Protein AF-A0A800C7E1-F1 (afdb_monomer_lite)

pLDDT: mean 89.96, std 11.55, range [46.38, 98.75]

Structure (mmCIF, N/CA/C/O backbone):
data_AF-A0A800C7E1-F1
#
_entry.id   AF-A0A800C7E1-F1
#
loop_
_atom_site.group_PDB
_atom_site.id
_atom_site.type_symbol
_atom_site.label_atom_id
_atom_site.label_alt_id
_atom_site.label_comp_id
_atom_site.label_asym_id
_atom_site.label_entity_id
_atom_site.label_seq_id
_atom_site.pdbx_PDB_ins_code
_atom_site.Cartn_x
_atom_site.Cartn_y
_atom_site.Cartn_z
_atom_site.occupancy
_atom_site.B_iso_or_equiv
_atom_site.auth_seq_id
_atom_site.auth_comp_id
_atom_site.auth_asym_id
_atom_site.auth_atom_id
_atom_site.pdbx_PDB_model_num
ATOM 1 N N . MET A 1 1 ? -15.568 5.802 16.988 1.00 56.31 1 MET A N 1
ATOM 2 C CA . MET A 1 1 ? -14.551 6.124 15.961 1.00 56.31 1 MET A CA 1
ATOM 3 C C . MET A 1 1 ? -14.807 5.261 14.738 1.00 56.31 1 MET A C 1
ATOM 5 O O . MET A 1 1 ? -15.182 4.105 14.900 1.00 56.31 1 MET A O 1
ATOM 9 N N . ARG A 1 2 ? -14.676 5.816 13.531 1.00 76.44 2 ARG A N 1
ATOM 10 C CA . ARG A 1 2 ? -14.795 5.054 12.279 1.00 76.44 2 ARG A CA 1
ATOM 11 C C . ARG A 1 2 ? -13.659 4.022 12.188 1.00 76.44 2 ARG A C 1
ATOM 13 O O . ARG A 1 2 ? -12.539 4.333 12.579 1.00 76.44 2 ARG A O 1
ATOM 20 N N . SER A 1 3 ? -13.934 2.815 11.682 1.00 90.06 3 SER A N 1
ATOM 21 C CA . SER A 1 3 ? -12.897 1.792 11.465 1.00 90.06 3 SER A CA 1
ATOM 22 C C . SER A 1 3 ? -11.795 2.326 10.550 1.00 90.06 3 SER A C 1
ATOM 24 O O . SER A 1 3 ? -12.107 2.936 9.522 1.00 90.06 3 SER A O 1
ATOM 26 N N . GLY A 1 4 ? -10.538 2.109 10.944 1.00 95.81 4 GLY A N 1
ATOM 27 C CA . GLY A 1 4 ? -9.379 2.583 10.196 1.00 95.81 4 GLY A CA 1
ATOM 28 C C . GLY A 1 4 ? -9.060 1.748 8.957 1.00 95.81 4 GLY A C 1
ATOM 29 O O . GLY A 1 4 ? -9.656 0.689 8.734 1.00 95.81 4 GLY A O 1
ATOM 30 N N . VAL A 1 5 ? -8.102 2.224 8.164 1.00 97.81 5 VAL A N 1
ATOM 31 C CA . VAL A 1 5 ? -7.702 1.612 6.892 1.00 97.81 5 VAL A CA 1
ATOM 32 C C . VAL A 1 5 ? -6.183 1.553 6.733 1.00 97.81 5 VAL A C 1
ATOM 34 O O . VAL A 1 5 ? -5.482 2.535 6.950 1.00 97.81 5 VAL A O 1
ATOM 37 N N . THR A 1 6 ? -5.664 0.403 6.321 1.00 98.56 6 THR A N 1
ATOM 38 C CA . THR A 1 6 ? -4.277 0.242 5.880 1.00 98.56 6 THR A CA 1
ATOM 39 C C . THR A 1 6 ? -4.245 0.243 4.352 1.00 98.56 6 THR A C 1
ATOM 41 O O . THR A 1 6 ? -4.934 -0.558 3.725 1.00 98.56 6 THR A O 1
ATOM 44 N N . VAL A 1 7 ? -3.433 1.110 3.748 1.00 98.38 7 VAL A N 1
ATOM 45 C CA . VAL A 1 7 ? -3.175 1.158 2.303 1.00 98.38 7 VAL A CA 1
ATOM 46 C C . VAL A 1 7 ? -1.736 0.726 2.045 1.00 98.38 7 VAL A C 1
ATOM 48 O O . VAL A 1 7 ? -0.795 1.377 2.478 1.00 98.38 7 VAL A O 1
ATOM 51 N N . PHE A 1 8 ? -1.561 -0.384 1.347 1.00 98.50 8 PHE A N 1
ATOM 52 C CA . PHE A 1 8 ? -0.276 -0.925 0.939 1.00 98.50 8 PHE A CA 1
ATOM 53 C C . PHE A 1 8 ? 0.062 -0.509 -0.494 1.00 98.50 8 PHE A C 1
ATOM 55 O O . PHE A 1 8 ? -0.760 -0.672 -1.398 1.00 98.50 8 PHE A O 1
ATOM 62 N N . ILE A 1 9 ? 1.290 -0.027 -0.685 1.00 97.81 9 ILE A N 1
ATOM 63 C CA . ILE A 1 9 ? 1.880 0.305 -1.980 1.00 97.81 9 ILE A CA 1
ATOM 64 C C . ILE A 1 9 ? 3.134 -0.566 -2.185 1.00 97.81 9 ILE A C 1
ATOM 66 O O . ILE A 1 9 ? 4.132 -0.37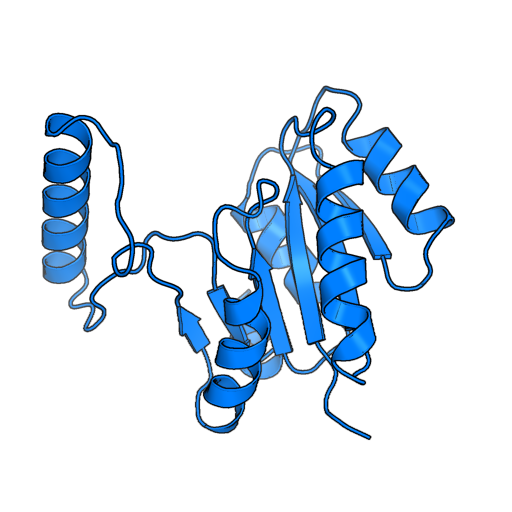2 -1.478 1.00 97.81 9 ILE A O 1
ATOM 70 N N . PRO A 1 10 ? 3.119 -1.530 -3.124 1.00 96.94 10 PRO A N 1
ATOM 71 C CA . PRO A 1 10 ? 4.316 -2.255 -3.525 1.00 96.94 10 PRO A CA 1
ATOM 72 C C . PRO A 1 10 ? 5.207 -1.354 -4.386 1.00 96.94 10 PRO A C 1
ATOM 74 O O . PRO A 1 10 ? 4.714 -0.630 -5.249 1.00 96.94 10 PRO A O 1
ATOM 77 N N . LEU A 1 11 ? 6.520 -1.416 -4.170 1.00 97.31 11 LEU A N 1
ATOM 78 C CA . LEU A 1 11 ? 7.491 -0.543 -4.828 1.00 97.31 11 LEU A CA 1
ATOM 79 C C . LEU A 1 11 ? 8.604 -1.352 -5.491 1.00 97.31 11 LEU A C 1
ATOM 81 O O . LEU A 1 11 ? 9.272 -2.145 -4.827 1.00 97.31 11 LEU A O 1
ATOM 85 N N . TYR A 1 12 ? 8.848 -1.085 -6.772 1.00 96.81 12 TYR A N 1
ATOM 86 C CA . TYR A 1 12 ? 9.975 -1.631 -7.520 1.00 96.81 12 TYR A CA 1
ATOM 87 C C . TYR A 1 12 ? 10.540 -0.572 -8.468 1.00 96.81 12 TYR A C 1
ATOM 89 O O . TYR A 1 12 ? 9.955 -0.303 -9.511 1.00 96.81 12 TYR A O 1
ATOM 97 N N . ASN A 1 13 ? 11.687 -0.000 -8.113 1.00 97.00 13 ASN A N 1
ATOM 98 C CA . ASN A 1 13 ? 12.331 1.083 -8.856 1.00 97.00 13 ASN A CA 1
ATOM 99 C C . ASN A 1 13 ? 11.400 2.274 -9.197 1.00 97.00 13 ASN A C 1
ATOM 101 O O . ASN A 1 13 ? 11.202 2.613 -10.362 1.00 97.00 13 ASN A O 1
ATOM 105 N N . GLU A 1 14 ? 10.806 2.882 -8.166 1.00 96.88 14 GLU A N 1
ATOM 106 C CA . GLU A 1 14 ? 9.780 3.933 -8.271 1.00 96.88 14 GLU A CA 1
ATOM 107 C C . GLU A 1 14 ? 10.263 5.300 -7.744 1.00 96.88 14 GLU A C 1
ATOM 109 O O . GLU A 1 14 ? 9.448 6.156 -7.378 1.00 96.88 14 GLU A O 1
ATOM 114 N N . GLU A 1 15 ? 11.581 5.542 -7.683 1.00 97.12 15 GLU A N 1
ATOM 115 C CA . GLU A 1 15 ? 12.169 6.743 -7.061 1.00 97.12 15 GLU A CA 1
ATOM 116 C C . GLU A 1 15 ? 11.602 8.067 -7.610 1.00 97.12 15 GLU A C 1
ATOM 118 O O . GLU A 1 15 ? 11.438 9.041 -6.874 1.00 97.12 15 GLU A O 1
ATOM 123 N N . THR A 1 16 ? 11.229 8.090 -8.893 1.00 97.44 16 THR A N 1
ATOM 124 C CA . THR A 1 16 ? 10.757 9.299 -9.588 1.00 97.44 16 THR A CA 1
ATOM 125 C C . THR A 1 16 ? 9.321 9.693 -9.240 1.00 97.44 16 THR A C 1
ATOM 127 O O . THR A 1 16 ? 8.960 10.868 -9.348 1.00 97.44 16 THR A O 1
ATOM 130 N N . ILE A 1 17 ? 8.489 8.735 -8.820 1.00 96.62 17 ILE A N 1
ATOM 131 C CA . ILE A 1 17 ? 7.056 8.956 -8.575 1.00 96.62 17 ILE A CA 1
ATOM 132 C C . ILE A 1 17 ? 6.664 8.818 -7.105 1.00 96.62 17 ILE A C 1
ATOM 134 O O . ILE A 1 17 ? 5.656 9.401 -6.697 1.00 96.62 17 ILE A O 1
ATOM 138 N N . LEU A 1 18 ? 7.458 8.095 -6.307 1.00 97.00 18 LEU A N 1
ATOM 139 C CA . LEU A 1 18 ? 7.108 7.668 -4.953 1.00 97.00 18 LEU A CA 1
ATOM 140 C C . LEU A 1 18 ? 6.639 8.827 -4.065 1.00 97.00 18 LEU A C 1
ATOM 142 O O . LEU A 1 18 ? 5.497 8.832 -3.609 1.00 97.00 18 LEU A O 1
ATOM 146 N N . LYS A 1 19 ? 7.490 9.839 -3.860 1.00 96.56 19 LYS A N 1
ATOM 147 C CA . LYS A 1 19 ? 7.207 10.954 -2.939 1.00 96.56 19 LYS A CA 1
ATOM 148 C C . LYS A 1 19 ? 5.946 11.724 -3.347 1.00 96.56 19 LYS A C 1
ATOM 150 O O . LYS A 1 19 ? 5.056 11.950 -2.532 1.00 96.56 19 LYS A O 1
ATOM 155 N N . LYS A 1 20 ? 5.826 12.050 -4.637 1.00 97.50 20 LYS A N 1
ATOM 156 C CA . LYS A 1 20 ? 4.668 12.762 -5.199 1.00 97.50 20 LYS A CA 1
ATOM 157 C C . LYS A 1 20 ? 3.366 11.985 -5.005 1.00 97.50 20 LYS A C 1
ATOM 159 O O . LYS A 1 20 ? 2.359 12.569 -4.615 1.00 97.50 20 LYS A O 1
ATOM 164 N N . ASN A 1 21 ? 3.366 10.692 -5.313 1.00 97.50 21 ASN A N 1
ATOM 165 C CA . ASN A 1 21 ? 2.148 9.888 -5.271 1.00 97.50 21 ASN A CA 1
ATOM 166 C C . ASN A 1 21 ? 1.738 9.538 -3.839 1.00 97.50 21 ASN A C 1
ATOM 168 O O . ASN A 1 21 ? 0.549 9.560 -3.532 1.00 97.50 21 ASN A O 1
ATOM 172 N N . VAL A 1 22 ? 2.695 9.321 -2.936 1.00 97.38 22 VAL A N 1
ATOM 173 C CA . VAL A 1 22 ? 2.401 9.162 -1.507 1.00 97.38 22 VAL A CA 1
ATOM 174 C C . VAL A 1 22 ? 1.752 10.420 -0.937 1.00 97.38 22 VAL A C 1
ATOM 176 O O . VAL A 1 22 ? 0.753 10.305 -0.234 1.00 97.38 22 VAL A O 1
ATOM 179 N N . PHE A 1 23 ? 2.227 11.619 -1.290 1.00 97.12 23 PHE A N 1
ATOM 180 C CA . PHE A 1 23 ? 1.577 12.852 -0.837 1.00 97.12 23 PHE A CA 1
ATOM 181 C C . PHE A 1 23 ? 0.161 13.020 -1.377 1.00 97.12 23 PHE A C 1
ATOM 183 O O . PHE A 1 23 ? -0.732 13.338 -0.601 1.00 97.12 23 PHE A O 1
ATOM 190 N N . LYS A 1 24 ? -0.087 12.699 -2.651 1.00 97.44 24 LYS A N 1
ATOM 191 C CA . LYS A 1 24 ? -1.458 12.667 -3.187 1.00 97.44 24 LYS A CA 1
ATOM 192 C C . LYS A 1 24 ? -2.362 11.698 -2.426 1.00 97.44 24 LYS A C 1
ATOM 194 O O . LYS A 1 24 ? -3.524 12.001 -2.171 1.00 97.44 24 LYS A O 1
ATOM 199 N N . LEU A 1 25 ? -1.839 10.526 -2.066 1.00 97.25 25 LEU A N 1
ATOM 200 C CA . LEU A 1 25 ? -2.579 9.551 -1.271 1.00 97.25 25 LEU A CA 1
ATOM 201 C C . LEU A 1 25 ? -2.881 10.095 0.133 1.00 97.25 25 LEU A C 1
ATOM 203 O O . LEU A 1 25 ? -4.004 9.954 0.607 1.00 97.25 25 LEU A O 1
ATOM 207 N N . VAL A 1 26 ? -1.919 10.754 0.783 1.00 96.62 26 VAL A N 1
ATOM 208 C CA . VAL A 1 26 ? -2.129 11.416 2.081 1.00 96.62 26 VAL A CA 1
ATOM 209 C C . VAL A 1 26 ? -3.196 12.508 1.975 1.00 96.62 26 VAL A C 1
ATOM 211 O O . VAL A 1 26 ? -4.128 12.514 2.776 1.00 96.62 26 VAL A O 1
ATOM 214 N N . GLU A 1 27 ? -3.109 13.384 0.971 1.00 96.81 27 GLU A N 1
ATOM 215 C CA . GLU A 1 27 ? -4.096 14.443 0.705 1.00 96.81 27 GLU A CA 1
ATOM 216 C C . GLU A 1 27 ? -5.511 13.883 0.523 1.00 96.81 27 GLU A C 1
ATOM 218 O O . GLU A 1 27 ? -6.473 14.492 0.986 1.00 96.81 27 GLU A O 1
ATOM 223 N N . TYR A 1 28 ? -5.642 12.702 -0.089 1.00 96.75 28 TYR A N 1
ATOM 224 C CA . TYR A 1 28 ? -6.922 12.010 -0.222 1.00 96.75 28 TYR A CA 1
ATOM 225 C C . TYR A 1 28 ? -7.412 11.384 1.093 1.00 96.75 28 TYR A C 1
ATOM 227 O O . TYR A 1 28 ? -8.604 11.424 1.393 1.00 96.75 28 TYR A O 1
ATOM 235 N N . LEU A 1 29 ? -6.518 10.789 1.891 1.00 96.00 29 LEU A N 1
ATOM 236 C CA . LEU A 1 29 ? -6.886 10.060 3.111 1.00 96.00 29 LEU A CA 1
ATOM 237 C C . LEU A 1 29 ? -7.249 10.981 4.284 1.00 96.00 29 LEU A C 1
ATOM 239 O O . LEU A 1 29 ? -8.131 10.636 5.072 1.00 96.00 29 LEU A O 1
ATOM 243 N N . VAL A 1 30 ? -6.610 12.149 4.399 1.00 94.50 30 VAL A N 1
ATOM 244 C CA . VAL A 1 30 ? -6.864 13.138 5.465 1.00 94.50 30 VAL A CA 1
ATOM 245 C C . VAL A 1 30 ? -8.350 13.531 5.594 1.00 94.50 30 VAL A C 1
ATOM 247 O O . VAL A 1 30 ? -8.886 13.418 6.699 1.00 94.50 30 VAL A O 1
ATOM 250 N N . PRO A 1 31 ? -9.064 13.943 4.526 1.00 94.81 31 PRO A N 1
ATOM 251 C CA . PRO A 1 31 ? -10.464 14.365 4.625 1.00 94.81 31 PRO A CA 1
ATOM 252 C C . PRO A 1 31 ? -11.464 13.223 4.874 1.00 94.81 31 PRO A C 1
ATOM 254 O O . PRO A 1 31 ? -12.637 13.499 5.126 1.00 94.81 31 PRO A O 1
ATOM 257 N N . LEU A 1 32 ? -11.052 11.947 4.839 1.00 91.00 32 LEU A N 1
ATOM 258 C CA . LEU A 1 32 ? -11.965 10.824 5.098 1.00 91.00 32 LEU A CA 1
ATOM 259 C C . LEU A 1 32 ? -12.425 10.742 6.563 1.00 91.00 32 LEU A C 1
ATOM 261 O O . LEU A 1 32 ? -13.396 10.029 6.853 1.00 91.00 32 LEU A O 1
ATOM 265 N N . ASP A 1 33 ? -11.760 11.464 7.474 1.00 89.19 33 ASP A N 1
ATOM 266 C CA . ASP A 1 33 ? -12.031 11.467 8.917 1.00 89.19 33 ASP A CA 1
ATOM 267 C C . ASP A 1 33 ? -12.008 10.039 9.499 1.00 89.19 33 ASP A C 1
ATOM 269 O O . ASP A 1 33 ? -12.952 9.549 10.130 1.00 89.19 33 ASP A O 1
ATOM 273 N N . ARG A 1 34 ? -10.942 9.294 9.175 1.00 93.88 34 ARG A N 1
ATOM 274 C CA . ARG A 1 34 ? -10.693 7.925 9.655 1.00 93.88 34 ARG A CA 1
ATOM 275 C C . ARG A 1 34 ? -9.208 7.729 9.955 1.00 93.88 34 ARG A C 1
ATOM 277 O O . ARG A 1 34 ? -8.381 8.261 9.218 1.00 93.88 34 ARG A O 1
ATOM 284 N N . PRO A 1 35 ? -8.855 6.918 10.968 1.00 96.62 35 PRO A N 1
ATOM 285 C CA . PRO A 1 35 ? -7.476 6.485 11.156 1.00 96.62 35 PRO A CA 1
ATOM 286 C C . PRO A 1 35 ? -6.975 5.755 9.907 1.00 96.62 35 PRO A C 1
ATOM 288 O O . PRO A 1 35 ? -7.680 4.895 9.371 1.00 96.62 35 PRO A O 1
ATOM 291 N N . TYR A 1 36 ? -5.772 6.074 9.446 1.00 97.75 36 TYR A N 1
ATOM 292 C CA . TYR A 1 36 ? -5.172 5.394 8.306 1.00 97.75 36 TYR A CA 1
ATOM 293 C C . TYR A 1 36 ? -3.700 5.075 8.549 1.00 97.75 36 TYR A C 1
ATOM 295 O O . TYR A 1 36 ? -3.048 5.665 9.406 1.00 97.75 36 TYR A O 1
ATOM 303 N N . GLN A 1 37 ? -3.200 4.102 7.799 1.00 98.19 37 GLN A N 1
ATOM 304 C CA . GLN A 1 37 ? -1.796 3.716 7.735 1.00 98.19 37 GLN A CA 1
ATOM 305 C C . GLN A 1 37 ? -1.447 3.493 6.268 1.00 98.19 37 GLN A C 1
ATOM 307 O O . GLN A 1 37 ? -2.184 2.805 5.564 1.00 98.19 37 GLN A O 1
ATOM 312 N N . ILE A 1 38 ? -0.322 4.026 5.814 1.00 98.62 38 ILE A N 1
ATOM 313 C CA . ILE A 1 38 ? 0.253 3.729 4.506 1.00 98.62 38 ILE A CA 1
ATOM 314 C C . ILE A 1 38 ? 1.458 2.822 4.735 1.00 98.62 38 ILE A C 1
ATOM 316 O O . ILE A 1 38 ? 2.358 3.174 5.488 1.00 98.62 38 ILE A O 1
ATOM 320 N N . ILE A 1 39 ? 1.479 1.659 4.096 1.00 98.75 39 ILE A N 1
ATOM 321 C CA . ILE A 1 39 ? 2.617 0.742 4.127 1.00 98.75 39 ILE A CA 1
ATOM 322 C C . ILE A 1 39 ? 3.295 0.790 2.765 1.00 98.75 39 ILE A C 1
ATOM 324 O O . ILE A 1 39 ? 2.690 0.456 1.748 1.00 98.75 39 ILE A O 1
ATOM 328 N N . LEU A 1 40 ? 4.563 1.171 2.750 1.00 98.56 40 LEU A N 1
ATOM 329 C CA . LEU A 1 40 ? 5.416 1.198 1.572 1.00 98.56 40 LEU A CA 1
ATOM 330 C C . LEU A 1 40 ? 6.332 -0.030 1.606 1.00 98.56 40 LEU A C 1
ATOM 332 O O . LEU A 1 40 ? 7.159 -0.162 2.507 1.00 98.56 40 LEU A O 1
ATOM 336 N N . GLY A 1 41 ? 6.184 -0.947 0.648 1.00 98.12 41 GLY A N 1
ATOM 337 C CA . GLY A 1 41 ? 6.976 -2.180 0.607 1.00 98.12 41 GLY A CA 1
ATOM 338 C C . GLY A 1 41 ? 7.819 -2.283 -0.648 1.00 98.12 41 GLY A C 1
ATOM 339 O O . GLY A 1 41 ? 7.303 -2.634 -1.709 1.00 98.12 41 GLY A O 1
ATOM 340 N N . SER A 1 42 ? 9.120 -2.032 -0.525 1.00 97.62 42 SER A N 1
ATOM 341 C CA . SER A 1 42 ? 10.066 -2.257 -1.618 1.00 97.62 42 SER A CA 1
ATOM 342 C C . SER A 1 42 ? 10.378 -3.746 -1.773 1.00 97.62 42 SER A C 1
ATOM 344 O O . SER A 1 42 ? 10.679 -4.423 -0.789 1.00 97.62 42 SER A O 1
ATOM 346 N N . ASN A 1 43 ? 10.313 -4.266 -3.000 1.00 95.69 43 ASN A N 1
ATOM 347 C CA . ASN A 1 43 ? 10.551 -5.679 -3.311 1.00 95.69 43 ASN A CA 1
ATOM 348 C C . ASN A 1 43 ? 11.754 -5.866 -4.255 1.00 95.69 43 ASN A C 1
ATOM 350 O O . ASN A 1 43 ? 11.624 -6.284 -5.405 1.00 95.69 43 ASN A O 1
ATOM 354 N N . GLY A 1 44 ? 12.951 -5.587 -3.744 1.00 95.12 44 GLY A N 1
ATOM 355 C CA . GLY A 1 44 ? 14.207 -5.728 -4.479 1.00 95.12 44 GLY A CA 1
ATOM 356 C C . GLY A 1 44 ? 14.512 -4.544 -5.393 1.00 95.12 44 GLY A C 1
ATOM 357 O O . GLY A 1 44 ? 15.110 -4.748 -6.454 1.00 95.12 44 GLY A O 1
ATOM 358 N N . SER A 1 45 ? 14.075 -3.334 -5.011 1.00 96.50 45 SER A N 1
ATOM 359 C CA . SER A 1 45 ? 14.515 -2.095 -5.665 1.00 96.50 45 SER A CA 1
ATOM 360 C C . SER A 1 45 ? 16.033 -1.940 -5.563 1.00 96.50 45 SER A C 1
ATOM 362 O O . SER A 1 45 ? 16.633 -2.326 -4.561 1.00 96.50 45 SER A O 1
ATOM 364 N N . THR A 1 46 ? 16.635 -1.363 -6.597 1.00 96.25 46 THR A N 1
ATOM 365 C CA . THR A 1 46 ? 18.086 -1.118 -6.702 1.00 96.25 46 THR A CA 1
ATOM 366 C C . THR A 1 46 ? 18.427 0.357 -6.922 1.00 96.25 46 THR A C 1
ATOM 368 O O . THR A 1 46 ? 19.596 0.694 -7.079 1.00 96.25 46 THR A O 1
ATOM 371 N N . ASP A 1 47 ? 17.409 1.204 -7.019 1.00 97.00 47 ASP A N 1
ATOM 372 C CA . ASP A 1 47 ? 17.492 2.657 -7.136 1.00 97.00 47 ASP A CA 1
ATOM 373 C C . ASP A 1 47 ? 17.236 3.320 -5.766 1.00 97.00 47 ASP A C 1
ATOM 375 O O . ASP A 1 47 ? 17.174 2.635 -4.743 1.00 97.00 47 ASP A O 1
ATOM 379 N N . SER A 1 48 ? 17.011 4.637 -5.745 1.00 97.88 48 SER A N 1
ATOM 380 C CA . SER A 1 48 ? 16.820 5.413 -4.510 1.00 97.88 48 SER A CA 1
ATOM 381 C C . SER A 1 48 ? 15.463 5.180 -3.818 1.00 97.88 48 SER A C 1
ATOM 383 O O . SER A 1 48 ? 15.094 5.895 -2.881 1.00 97.88 48 SER A O 1
ATOM 385 N N . THR A 1 49 ? 14.654 4.218 -4.284 1.00 97.69 49 THR A N 1
ATOM 386 C CA . THR A 1 49 ? 13.309 3.945 -3.748 1.00 97.69 49 THR A CA 1
ATOM 387 C C . THR A 1 49 ? 13.347 3.632 -2.255 1.00 97.69 49 THR A C 1
ATOM 389 O O . THR A 1 49 ? 12.458 4.052 -1.512 1.00 97.69 49 THR A O 1
ATOM 392 N N . ALA A 1 50 ? 14.345 2.867 -1.803 1.00 97.25 50 ALA A N 1
ATOM 393 C CA . ALA A 1 50 ? 14.411 2.427 -0.414 1.00 97.25 50 ALA A CA 1
ATOM 394 C C . ALA A 1 50 ? 14.804 3.568 0.532 1.00 97.25 50 ALA A C 1
ATOM 396 O O . ALA A 1 50 ? 14.289 3.667 1.647 1.00 97.25 50 ALA A O 1
ATOM 397 N N . GLU A 1 51 ? 15.687 4.449 0.077 1.00 98.25 51 GLU A N 1
ATOM 398 C CA . GLU A 1 51 ? 16.100 5.669 0.757 1.00 98.25 51 GLU A CA 1
ATOM 399 C C . GLU A 1 51 ? 14.910 6.615 0.916 1.00 98.25 51 GLU A C 1
ATOM 401 O O . GLU A 1 51 ? 14.618 7.038 2.034 1.00 98.25 51 GLU A O 1
ATOM 406 N N . ILE A 1 52 ? 14.174 6.874 -0.171 1.00 98.31 52 ILE A N 1
ATOM 407 C CA . ILE A 1 52 ? 12.982 7.735 -0.159 1.00 98.31 52 ILE A CA 1
ATOM 408 C C . ILE A 1 52 ? 11.891 7.139 0.740 1.00 98.31 52 ILE A C 1
ATOM 410 O O . ILE A 1 52 ? 11.282 7.855 1.533 1.00 98.31 52 ILE A O 1
ATOM 414 N N . GLY A 1 53 ? 11.648 5.828 0.655 1.00 98.06 53 GLY A N 1
ATOM 415 C CA . GLY A 1 53 ? 10.671 5.145 1.506 1.00 98.06 53 GLY A CA 1
ATOM 416 C C . GLY A 1 53 ? 10.995 5.278 2.996 1.00 98.06 53 GLY A C 1
ATOM 417 O O . GLY A 1 53 ? 10.108 5.577 3.794 1.00 98.06 53 GLY A O 1
ATOM 418 N N . ARG A 1 54 ? 12.273 5.132 3.368 1.00 98.25 54 ARG A N 1
ATOM 419 C CA . ARG A 1 54 ? 12.743 5.320 4.748 1.00 98.25 54 ARG A CA 1
ATOM 420 C C . ARG A 1 54 ? 12.631 6.776 5.211 1.00 98.25 54 ARG A C 1
ATOM 422 O O . ARG A 1 54 ? 12.279 7.006 6.363 1.00 98.25 54 ARG A O 1
ATOM 429 N N . GLU A 1 55 ? 12.920 7.747 4.343 1.00 98.31 55 GLU A N 1
ATOM 430 C CA . GLU A 1 55 ? 12.726 9.175 4.648 1.00 98.31 55 GLU A CA 1
ATOM 431 C C . GLU A 1 55 ? 11.256 9.461 4.995 1.00 98.31 55 GLU A C 1
ATOM 433 O O . GLU A 1 55 ? 10.972 10.097 6.009 1.00 98.31 55 GLU A O 1
ATOM 438 N N . LEU A 1 56 ? 10.326 8.943 4.186 1.00 98.25 56 LEU A N 1
ATOM 439 C CA . LEU A 1 56 ? 8.888 9.133 4.384 1.00 98.25 56 LEU A CA 1
ATOM 440 C C . LEU A 1 56 ? 8.383 8.513 5.696 1.00 98.25 56 LEU A C 1
ATOM 442 O O . LEU A 1 56 ? 7.586 9.144 6.383 1.00 98.25 56 LEU A O 1
ATOM 446 N N . ASP A 1 57 ? 8.856 7.318 6.053 1.00 98.25 57 ASP A N 1
ATOM 447 C CA . ASP A 1 57 ? 8.547 6.654 7.332 1.00 98.25 57 ASP A CA 1
ATOM 448 C C . ASP A 1 57 ? 8.988 7.515 8.533 1.00 98.25 57 ASP A C 1
ATOM 450 O O . ASP A 1 57 ? 8.209 7.798 9.440 1.00 98.25 57 ASP A O 1
ATOM 454 N N . LEU A 1 58 ? 10.211 8.057 8.492 1.00 98.00 58 LEU A N 1
ATOM 455 C CA . LEU A 1 58 ? 10.738 8.912 9.564 1.00 98.00 58 LEU A CA 1
ATOM 456 C C . LEU A 1 58 ? 9.997 10.251 9.703 1.00 98.00 58 LEU A C 1
ATOM 458 O O . LEU A 1 58 ? 9.896 10.787 10.807 1.00 98.00 58 LEU A O 1
ATOM 462 N N . GLN A 1 59 ? 9.516 10.818 8.595 1.00 97.50 59 GLN A N 1
ATOM 463 C CA . GLN A 1 59 ? 8.872 12.135 8.572 1.00 97.50 59 GLN A CA 1
ATOM 464 C C . GLN A 1 59 ? 7.366 12.082 8.861 1.00 97.50 59 GLN A C 1
ATOM 466 O O . GLN A 1 59 ? 6.788 13.099 9.256 1.00 97.50 59 GLN A O 1
ATOM 471 N N . HIS A 1 60 ? 6.714 10.932 8.667 1.00 97.19 60 HIS A N 1
ATOM 472 C CA . HIS A 1 60 ? 5.259 10.826 8.713 1.00 97.19 60 HIS A CA 1
ATOM 473 C C . HIS A 1 60 ? 4.796 9.638 9.569 1.00 97.19 60 HIS A C 1
ATOM 475 O O . HIS A 1 60 ? 4.887 8.498 9.128 1.00 97.19 60 HIS A O 1
ATOM 481 N N . PRO A 1 61 ? 4.157 9.871 10.732 1.00 95.69 61 PRO A N 1
ATOM 482 C CA . PRO A 1 61 ? 3.791 8.798 11.666 1.00 95.69 61 PRO A CA 1
ATOM 483 C C . PRO A 1 61 ? 2.737 7.815 11.128 1.00 95.69 61 PRO A C 1
ATOM 485 O O . PRO A 1 61 ? 2.568 6.729 11.676 1.00 95.69 61 PRO A O 1
ATOM 488 N N . ASN A 1 62 ? 2.009 8.189 10.070 1.00 97.06 62 ASN A N 1
ATOM 489 C CA . ASN A 1 62 ? 1.024 7.321 9.420 1.00 97.06 62 ASN A CA 1
ATOM 490 C C . ASN A 1 62 ? 1.628 6.482 8.284 1.00 97.06 62 ASN A C 1
ATOM 492 O O . ASN A 1 62 ? 0.898 5.720 7.652 1.00 97.06 62 ASN A O 1
ATOM 496 N N . ILE A 1 63 ? 2.917 6.639 7.981 1.00 98.44 63 ILE A N 1
ATOM 497 C CA . ILE A 1 63 ? 3.616 5.910 6.924 1.00 98.44 63 ILE A CA 1
ATOM 498 C C . ILE A 1 63 ? 4.579 4.935 7.589 1.00 98.44 63 ILE A C 1
ATOM 500 O O . ILE A 1 63 ? 5.272 5.302 8.523 1.00 98.44 63 ILE A O 1
ATOM 504 N N . THR A 1 64 ? 4.626 3.698 7.108 1.00 98.44 64 THR A N 1
ATOM 505 C CA . THR A 1 64 ? 5.656 2.731 7.489 1.00 98.44 64 THR A CA 1
ATOM 506 C C . THR A 1 64 ? 6.327 2.178 6.246 1.00 98.44 64 THR A C 1
ATOM 508 O O . THR A 1 64 ? 5.682 1.989 5.210 1.00 98.44 64 THR A O 1
ATOM 511 N N . PHE A 1 65 ? 7.622 1.895 6.337 1.00 98.62 65 PHE A N 1
ATOM 512 C CA . PHE A 1 65 ? 8.399 1.368 5.225 1.00 98.62 65 PHE A CA 1
ATOM 513 C C . PHE A 1 65 ? 9.049 0.023 5.560 1.00 98.62 65 PHE A C 1
ATOM 515 O O . PHE A 1 65 ? 9.476 -0.253 6.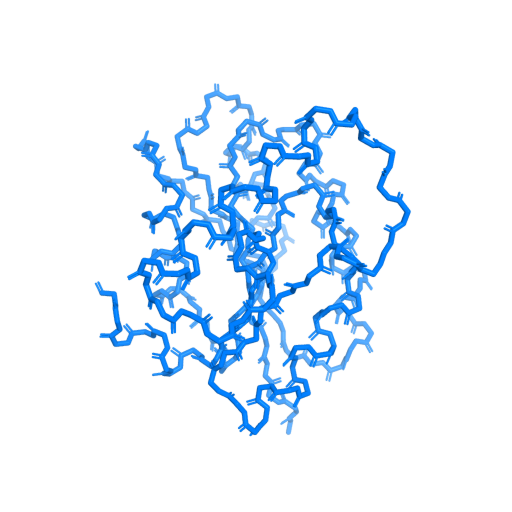684 1.00 98.62 65 PHE A O 1
ATOM 522 N N . PHE A 1 66 ? 9.159 -0.837 4.551 1.00 98.50 66 PHE A N 1
ATOM 523 C CA . PHE A 1 66 ? 10.056 -1.982 4.587 1.00 98.50 66 PHE A CA 1
ATOM 524 C C . PHE A 1 66 ? 10.666 -2.258 3.217 1.00 98.50 66 PHE A C 1
ATOM 526 O O . PHE A 1 66 ? 10.104 -1.927 2.173 1.00 98.50 66 PHE A O 1
ATOM 533 N N . HIS A 1 67 ? 11.816 -2.925 3.235 1.00 97.62 67 HIS A N 1
ATOM 534 C CA . HIS A 1 67 ? 12.502 -3.381 2.038 1.00 97.62 67 HIS A CA 1
ATOM 535 C C . HIS A 1 67 ? 12.780 -4.876 2.142 1.00 97.62 67 HIS A C 1
ATOM 537 O O . HIS A 1 67 ? 13.364 -5.341 3.123 1.00 97.62 67 HIS A O 1
ATOM 543 N N . LEU A 1 68 ? 12.376 -5.618 1.117 1.00 96.94 68 LEU A N 1
ATOM 544 C CA . LEU A 1 68 ? 12.787 -6.995 0.905 1.00 96.94 68 LEU A CA 1
ATOM 545 C C . LEU A 1 68 ? 13.897 -7.009 -0.149 1.00 96.94 68 LEU A C 1
ATOM 547 O O . LEU A 1 68 ? 13.681 -6.469 -1.233 1.00 96.94 68 LEU A O 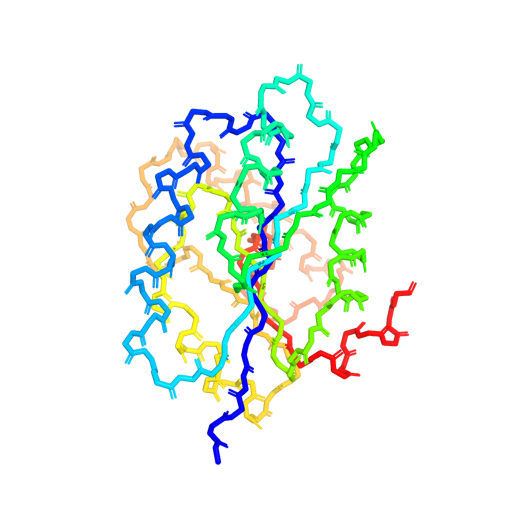1
ATOM 551 N N . PRO A 1 69 ? 15.047 -7.651 0.114 1.00 91.69 69 PRO A N 1
ATOM 552 C CA . PRO A 1 69 ? 16.132 -7.727 -0.863 1.00 91.69 69 PRO A CA 1
ATOM 553 C C . PRO A 1 69 ? 15.767 -8.613 -2.063 1.00 91.69 69 PRO A C 1
ATOM 555 O O . PRO A 1 69 ? 16.255 -8.408 -3.172 1.00 91.69 69 PRO A O 1
ATOM 558 N N . LEU A 1 70 ? 14.891 -9.603 -1.854 1.00 92.00 70 LEU A N 1
ATOM 559 C CA . LEU A 1 70 ? 14.426 -10.501 -2.903 1.00 92.00 70 LEU A CA 1
ATOM 560 C C . LEU A 1 70 ? 13.216 -9.912 -3.634 1.00 92.00 70 LEU A C 1
ATOM 562 O O . LEU A 1 70 ? 12.246 -9.472 -3.012 1.00 92.00 70 LEU A O 1
ATOM 566 N N . ARG A 1 71 ? 13.238 -9.992 -4.968 1.00 90.81 71 ARG A N 1
ATOM 567 C CA . ARG A 1 71 ? 12.083 -9.625 -5.791 1.00 90.81 71 ARG A CA 1
ATOM 568 C C . ARG A 1 71 ? 10.929 -10.588 -5.564 1.00 90.81 71 ARG A C 1
ATOM 570 O O . ARG A 1 71 ? 11.078 -11.801 -5.678 1.00 90.81 71 ARG A O 1
ATOM 577 N N . GLY A 1 72 ? 9.758 -10.026 -5.297 1.00 90.81 72 GLY A N 1
ATOM 578 C CA . GLY A 1 72 ? 8.559 -10.812 -5.047 1.00 90.81 72 GLY A CA 1
ATOM 579 C C . GLY A 1 72 ? 7.395 -9.933 -4.613 1.00 90.81 72 GLY A C 1
ATOM 580 O O . GLY A 1 72 ? 7.276 -9.648 -3.424 1.00 90.81 72 GLY A O 1
ATOM 581 N N . PRO A 1 73 ? 6.505 -9.503 -5.526 1.00 88.38 73 PRO A N 1
ATOM 582 C CA . PRO A 1 73 ? 5.337 -8.705 -5.146 1.00 88.38 73 PRO A CA 1
ATOM 583 C C . PRO A 1 73 ? 4.422 -9.451 -4.166 1.00 88.38 73 PRO A C 1
ATOM 585 O O . PRO A 1 73 ? 3.896 -8.836 -3.247 1.00 88.38 73 PRO A O 1
ATOM 588 N N . GLY A 1 74 ? 4.305 -10.779 -4.288 1.00 92.88 74 GLY A N 1
ATOM 589 C CA . GLY A 1 74 ? 3.576 -11.607 -3.320 1.00 92.88 74 GLY A CA 1
ATOM 590 C C . GLY A 1 74 ? 4.225 -11.650 -1.931 1.00 92.88 74 GLY A C 1
ATOM 591 O O . GLY A 1 74 ? 3.514 -11.616 -0.933 1.00 92.88 74 GLY A O 1
ATOM 592 N N . LEU A 1 75 ? 5.564 -11.656 -1.854 1.00 94.38 75 LEU A N 1
ATOM 593 C CA . LEU A 1 75 ? 6.288 -11.603 -0.576 1.00 94.38 75 LEU A CA 1
ATOM 594 C C . LEU A 1 75 ? 6.079 -10.254 0.115 1.00 94.38 75 LEU A C 1
ATOM 596 O O . LEU A 1 75 ? 5.771 -10.214 1.304 1.00 94.38 75 LEU A O 1
ATOM 600 N N . ALA A 1 76 ? 6.181 -9.157 -0.641 1.00 96.44 76 ALA A N 1
ATOM 601 C CA . ALA A 1 76 ? 5.904 -7.822 -0.123 1.00 96.44 76 ALA A CA 1
ATOM 602 C C . ALA A 1 76 ? 4.441 -7.676 0.316 1.00 96.44 76 ALA A C 1
ATOM 604 O O . ALA A 1 76 ? 4.174 -7.156 1.393 1.00 96.44 76 ALA A O 1
ATOM 605 N N . PHE A 1 77 ? 3.493 -8.199 -0.464 1.00 96.81 77 PHE A N 1
ATOM 606 C CA . PHE A 1 77 ? 2.084 -8.224 -0.081 1.00 96.81 77 PHE A CA 1
ATOM 607 C C . PHE A 1 77 ? 1.862 -8.985 1.234 1.00 96.81 77 PHE A C 1
ATOM 609 O O . PHE A 1 77 ? 1.218 -8.463 2.143 1.00 96.81 77 PHE A O 1
ATOM 616 N N . ALA A 1 78 ? 2.425 -10.189 1.368 1.00 96.75 78 ALA A N 1
ATOM 617 C CA . ALA A 1 78 ? 2.287 -10.994 2.578 1.00 96.75 78 ALA A CA 1
ATOM 618 C C . ALA A 1 78 ? 2.870 -10.283 3.810 1.00 96.75 78 ALA A C 1
ATOM 620 O O . ALA A 1 78 ? 2.251 -10.260 4.875 1.00 96.75 78 ALA A O 1
ATOM 621 N N . GLU A 1 79 ? 4.038 -9.659 3.658 1.00 97.62 79 GLU A N 1
ATOM 622 C CA . GLU A 1 79 ? 4.676 -8.869 4.712 1.00 97.62 79 GLU A CA 1
ATOM 623 C C . GLU A 1 79 ? 3.833 -7.644 5.104 1.00 97.62 79 GLU A C 1
ATOM 625 O O . GLU A 1 79 ? 3.645 -7.360 6.289 1.00 97.62 79 GLU A O 1
ATOM 630 N N . ALA A 1 80 ? 3.241 -6.953 4.129 1.00 97.94 80 ALA A N 1
ATOM 631 C CA . ALA A 1 80 ? 2.364 -5.817 4.383 1.00 97.94 80 ALA A CA 1
ATOM 632 C C . ALA A 1 80 ? 1.082 -6.210 5.134 1.00 97.94 80 ALA A C 1
ATOM 634 O O . ALA A 1 80 ? 0.679 -5.511 6.062 1.00 97.94 80 ALA A O 1
ATOM 635 N N . VAL A 1 81 ? 0.459 -7.347 4.802 1.00 97.94 81 VAL A N 1
ATOM 636 C CA . VAL A 1 81 ? -0.737 -7.844 5.512 1.00 97.94 81 VAL A CA 1
ATOM 637 C C . VAL A 1 81 ? -0.431 -8.178 6.979 1.00 97.94 81 VAL A C 1
ATOM 639 O O . VAL A 1 81 ? -1.264 -7.930 7.862 1.00 97.94 81 VAL A O 1
ATOM 642 N N . LYS A 1 82 ? 0.768 -8.704 7.271 1.00 97.19 82 LYS A N 1
ATOM 643 C CA . LYS A 1 82 ? 1.230 -8.939 8.652 1.00 97.19 82 LYS A CA 1
ATOM 644 C C . LYS A 1 82 ? 1.363 -7.629 9.432 1.00 97.19 82 LYS A C 1
ATOM 646 O O . LYS A 1 82 ? 0.994 -7.581 10.600 1.00 97.19 82 LYS A O 1
ATOM 651 N N . ARG A 1 83 ? 1.831 -6.568 8.770 1.00 97.62 83 ARG A N 1
ATOM 652 C CA . ARG A 1 83 ? 2.020 -5.221 9.341 1.00 97.62 83 ARG A CA 1
ATOM 653 C C . ARG A 1 83 ? 0.747 -4.372 9.395 1.00 97.62 83 ARG A C 1
ATOM 655 O O . ARG A 1 83 ? 0.757 -3.315 10.024 1.00 97.62 83 ARG A O 1
ATOM 662 N N . ALA A 1 84 ? -0.332 -4.808 8.746 1.00 97.81 84 ALA A N 1
ATOM 663 C CA . ALA A 1 84 ? -1.586 -4.070 8.697 1.00 97.81 84 ALA A CA 1
ATOM 664 C C . ALA A 1 84 ? -2.195 -3.899 10.098 1.00 97.81 84 ALA A C 1
ATOM 666 O O . ALA A 1 84 ? -2.597 -4.874 10.743 1.00 97.81 84 ALA A O 1
ATOM 667 N N . GLY A 1 85 ? -2.270 -2.647 10.555 1.00 96.62 85 GLY A N 1
ATOM 668 C CA . GLY A 1 85 ? -2.788 -2.289 11.876 1.00 96.62 85 GLY A CA 1
ATOM 669 C C . GLY A 1 85 ? -4.308 -2.138 11.941 1.00 96.62 85 GLY A C 1
ATOM 670 O O . GLY A 1 85 ? -4.867 -2.082 13.035 1.00 96.62 85 GLY A O 1
ATOM 671 N N . TYR A 1 86 ? -4.990 -2.081 10.794 1.00 97.88 86 TYR A N 1
ATOM 672 C CA . TYR A 1 86 ? -6.412 -1.751 10.731 1.00 97.88 86 TYR A CA 1
ATOM 673 C C . TYR A 1 86 ? -7.294 -2.869 10.147 1.00 97.88 86 TYR A C 1
ATOM 675 O O . TYR A 1 86 ? -6.787 -3.774 9.483 1.00 97.88 86 TYR A O 1
ATOM 683 N N . PRO A 1 87 ? -8.629 -2.826 10.369 1.00 97.19 87 PRO A N 1
ATOM 684 C CA . PRO A 1 87 ? -9.561 -3.860 9.898 1.00 97.19 87 PRO A CA 1
ATOM 685 C C . PRO A 1 87 ? -9.710 -3.971 8.377 1.00 97.19 87 PRO A C 1
ATOM 687 O O . PRO A 1 87 ? -10.125 -5.024 7.891 1.00 97.19 87 PRO A O 1
ATOM 690 N N . TYR A 1 88 ? -9.397 -2.904 7.639 1.00 97.81 88 TYR A N 1
ATOM 691 C CA . TYR A 1 88 ? -9.434 -2.882 6.180 1.00 97.81 88 TYR A CA 1
ATOM 692 C C . TYR A 1 88 ? -8.022 -2.763 5.622 1.00 97.81 88 TYR A C 1
ATOM 694 O O . TYR A 1 88 ? -7.273 -1.878 6.034 1.00 97.81 88 TYR A O 1
ATOM 702 N N . PHE A 1 89 ? -7.685 -3.627 4.670 1.00 98.25 89 PHE A N 1
ATOM 703 C CA . PHE A 1 89 ? -6.399 -3.650 3.987 1.00 98.25 89 PHE A CA 1
ATOM 704 C C . PHE A 1 89 ? -6.612 -3.469 2.487 1.00 98.25 89 PHE A C 1
ATOM 706 O O . PHE A 1 89 ? -7.290 -4.276 1.852 1.00 98.25 89 PHE A O 1
ATOM 713 N N . LEU A 1 90 ? -6.053 -2.407 1.918 1.00 97.81 90 LEU A N 1
ATOM 714 C CA . LEU A 1 90 ? -6.123 -2.086 0.497 1.00 97.81 90 LEU A CA 1
ATOM 715 C C . LEU A 1 90 ? -4.727 -2.185 -0.101 1.00 97.81 90 LEU A C 1
ATOM 717 O O . LEU A 1 90 ? -3.764 -1.763 0.521 1.00 97.81 90 LEU A O 1
ATOM 721 N N . CYS A 1 91 ? -4.624 -2.693 -1.319 1.00 96.81 91 CYS A N 1
ATOM 722 C CA . CYS A 1 91 ? -3.414 -2.690 -2.126 1.00 96.81 91 CYS A CA 1
ATOM 723 C C . CYS A 1 91 ? -3.668 -1.799 -3.340 1.00 96.81 91 CYS A C 1
ATOM 725 O O . CYS A 1 91 ? -4.650 -2.026 -4.048 1.00 96.81 91 CYS A O 1
ATOM 727 N N . LEU A 1 92 ? -2.813 -0.804 -3.572 1.00 95.31 92 LEU A N 1
ATOM 728 C CA . LEU A 1 92 ? -2.850 0.076 -4.745 1.00 95.31 92 LEU A CA 1
ATOM 729 C C . LEU A 1 92 ? -1.476 0.101 -5.416 1.00 95.31 92 LEU A C 1
ATOM 731 O O . LEU A 1 92 ? -0.461 -0.076 -4.752 1.00 95.31 92 LEU A O 1
ATOM 735 N N . ASP A 1 93 ? -1.449 0.345 -6.724 1.00 92.94 93 ASP A N 1
ATOM 736 C CA . ASP A 1 93 ? -0.201 0.479 -7.480 1.00 92.94 93 ASP A CA 1
ATOM 737 C C . ASP A 1 93 ? 0.493 1.819 -7.154 1.00 92.94 93 ASP A C 1
ATOM 739 O O . ASP A 1 93 ? -0.173 2.827 -6.903 1.00 92.94 93 ASP A O 1
ATOM 743 N N . ALA A 1 94 ? 1.829 1.858 -7.200 1.00 92.81 94 ALA A N 1
ATOM 744 C CA . ALA A 1 94 ? 2.622 3.055 -6.886 1.00 92.81 94 ALA A CA 1
ATOM 745 C C . ALA A 1 94 ? 2.343 4.248 -7.816 1.00 92.81 94 ALA A C 1
ATOM 747 O O . ALA A 1 94 ? 2.476 5.404 -7.410 1.00 92.81 94 ALA A O 1
ATOM 748 N N . ASP A 1 95 ? 1.920 3.975 -9.052 1.00 91.81 95 ASP A N 1
ATOM 749 C CA . ASP A 1 95 ? 1.560 4.977 -10.055 1.00 91.81 95 ASP A CA 1
ATOM 750 C C . ASP A 1 95 ? 0.176 5.610 -9.842 1.00 91.81 95 ASP A C 1
ATOM 752 O O . ASP A 1 95 ? -0.159 6.576 -10.531 1.00 91.81 95 ASP A O 1
ATOM 756 N N . LEU A 1 96 ? -0.612 5.095 -8.888 1.00 89.38 96 LEU A N 1
ATOM 757 C CA . LEU A 1 96 ? -2.003 5.482 -8.642 1.00 89.38 96 LEU A CA 1
ATOM 758 C C . LEU A 1 96 ? -2.849 5.478 -9.927 1.00 89.38 96 LEU A C 1
ATOM 760 O O . LEU A 1 96 ? -3.677 6.355 -10.161 1.00 89.38 96 LEU A O 1
ATOM 764 N N . SER A 1 97 ? -2.651 4.472 -10.784 1.00 84.88 97 SER A N 1
ATOM 765 C CA . SER A 1 97 ? -3.394 4.316 -12.043 1.00 84.88 97 SER A CA 1
ATOM 766 C C . SER A 1 97 ? -4.880 3.969 -11.878 1.00 84.88 97 SER A C 1
ATOM 768 O O . SER A 1 97 ? -5.595 3.849 -12.877 1.00 84.88 97 SER A O 1
ATOM 770 N N . ILE A 1 98 ? -5.344 3.772 -10.645 1.00 84.69 98 ILE A N 1
ATOM 771 C CA . ILE A 1 98 ? -6.756 3.691 -10.271 1.00 84.69 98 ILE A CA 1
ATOM 772 C C . ILE A 1 98 ? -7.130 4.944 -9.491 1.00 84.69 98 ILE A C 1
ATOM 774 O O . ILE A 1 98 ? -6.350 5.419 -8.670 1.00 84.69 98 ILE A O 1
ATOM 778 N N . ASP A 1 99 ? -8.339 5.442 -9.747 1.00 88.50 99 ASP A N 1
ATOM 779 C CA . ASP A 1 99 ? -8.911 6.552 -8.996 1.00 88.50 99 ASP A CA 1
ATOM 780 C C . ASP A 1 99 ? -8.924 6.238 -7.492 1.00 88.50 99 ASP A C 1
ATOM 782 O O . ASP A 1 99 ? -9.358 5.159 -7.074 1.00 88.50 99 ASP A O 1
ATOM 786 N N . LEU A 1 100 ? -8.453 7.186 -6.681 1.00 92.88 100 LEU A N 1
ATOM 787 C CA . LEU A 1 100 ? -8.413 7.057 -5.227 1.00 92.88 100 LEU A CA 1
ATOM 788 C C . LEU A 1 100 ? -9.814 6.906 -4.623 1.00 92.88 100 LEU A C 1
ATOM 790 O O . LEU A 1 100 ? -9.937 6.312 -3.553 1.00 92.88 100 LEU A O 1
ATOM 794 N N . ASP A 1 101 ? -10.872 7.297 -5.341 1.00 92.56 101 ASP A N 1
ATOM 795 C CA . ASP A 1 101 ? -12.261 7.000 -4.978 1.00 92.56 101 ASP A CA 1
ATOM 796 C C . ASP A 1 101 ? -12.536 5.512 -4.766 1.00 92.56 101 ASP A C 1
ATOM 798 O O . ASP A 1 101 ? -13.394 5.149 -3.951 1.00 92.56 101 ASP A O 1
ATOM 802 N N . PHE A 1 102 ? -11.749 4.632 -5.393 1.00 92.75 102 PHE A N 1
ATOM 803 C CA . PHE A 1 102 ? -11.773 3.201 -5.102 1.00 92.75 102 PHE A CA 1
ATOM 804 C C . PHE A 1 102 ? -11.614 2.900 -3.606 1.00 92.75 102 PHE A C 1
ATOM 806 O O . PHE A 1 102 ? -12.263 1.980 -3.117 1.00 92.75 102 PHE A O 1
ATOM 813 N N . ILE A 1 103 ? -10.819 3.675 -2.859 1.00 95.06 103 ILE A N 1
ATOM 814 C CA . ILE A 1 103 ? -10.626 3.489 -1.413 1.00 95.06 103 ILE A CA 1
ATOM 815 C C . ILE A 1 103 ? -11.962 3.621 -0.679 1.00 95.06 103 ILE A C 1
ATOM 817 O O . ILE A 1 103 ? -12.342 2.741 0.096 1.00 95.06 103 ILE A O 1
ATOM 821 N N . SER A 1 104 ? -12.704 4.693 -0.956 1.00 94.00 104 SER A N 1
ATOM 822 C CA . SER A 1 104 ? -13.999 4.962 -0.327 1.00 94.00 104 SER A CA 1
ATOM 823 C C . SER A 1 104 ? -15.045 3.911 -0.706 1.00 94.00 104 SER A C 1
ATOM 825 O O . SER A 1 104 ? -15.761 3.405 0.166 1.00 94.00 104 SER A O 1
ATOM 827 N N . TYR A 1 105 ? -15.098 3.518 -1.984 1.00 93.56 105 TYR A N 1
ATOM 828 C CA . TYR A 1 105 ? -15.977 2.439 -2.447 1.00 93.56 105 TYR A CA 1
ATOM 829 C C . TYR A 1 105 ? -15.642 1.098 -1.789 1.00 93.56 105 TYR A C 1
ATOM 831 O O . TYR A 1 105 ? -16.543 0.400 -1.320 1.00 93.56 105 TYR A O 1
ATOM 839 N N . ALA A 1 106 ? -14.357 0.753 -1.713 1.00 95.12 106 ALA A N 1
ATOM 840 C CA . ALA A 1 106 ? -13.889 -0.490 -1.124 1.00 95.12 106 ALA A CA 1
ATOM 841 C C . ALA A 1 106 ? -14.207 -0.563 0.371 1.00 95.12 106 ALA A C 1
ATOM 843 O O . ALA A 1 106 ? -14.747 -1.570 0.818 1.00 95.12 106 ALA A O 1
ATOM 844 N N . ILE A 1 107 ? -13.955 0.504 1.138 1.00 94.75 107 ILE A N 1
ATOM 845 C CA . ILE A 1 107 ? -14.287 0.556 2.572 1.00 94.75 107 ILE A CA 1
ATOM 846 C C . ILE A 1 107 ? -15.783 0.319 2.796 1.00 94.75 107 ILE A C 1
ATOM 848 O O . ILE A 1 107 ? -16.154 -0.399 3.723 1.00 94.75 107 ILE A O 1
ATOM 852 N N . LYS A 1 108 ? -16.647 0.905 1.957 1.00 94.38 108 LYS A N 1
ATOM 853 C CA . LYS A 1 108 ? -18.096 0.695 2.042 1.00 94.38 108 LYS A CA 1
ATOM 854 C C . LYS A 1 108 ? -18.469 -0.751 1.713 1.00 94.38 108 LYS A C 1
ATOM 856 O O . LYS A 1 108 ? -19.181 -1.376 2.485 1.00 94.38 108 LYS A O 1
ATOM 861 N N . ALA A 1 109 ? -17.970 -1.294 0.606 1.00 95.31 109 ALA A N 1
ATOM 862 C CA . ALA A 1 109 ? -18.289 -2.657 0.183 1.00 95.31 109 ALA A CA 1
ATOM 863 C C . ALA A 1 109 ? -17.774 -3.724 1.167 1.00 95.31 109 ALA A C 1
ATOM 865 O O . ALA A 1 109 ? -18.465 -4.712 1.411 1.00 95.31 109 ALA A O 1
ATOM 866 N N . LEU A 1 110 ? -16.614 -3.498 1.793 1.00 96.19 110 LEU A N 1
ATOM 867 C CA . LEU A 1 110 ? -16.048 -4.384 2.815 1.00 96.19 110 LEU A CA 1
ATOM 868 C C . LEU A 1 110 ? -16.871 -4.438 4.110 1.00 96.19 110 LEU A C 1
ATOM 870 O O . LEU A 1 110 ? -16.601 -5.285 4.956 1.00 96.19 110 LEU A O 1
ATOM 874 N N . GLN A 1 111 ? -17.883 -3.585 4.291 1.00 93.19 111 GLN A N 1
ATOM 875 C CA . GLN A 1 111 ? -18.825 -3.739 5.404 1.00 93.19 111 GLN A CA 1
ATOM 876 C C . GLN A 1 111 ? -19.627 -5.037 5.280 1.00 93.19 111 GLN A C 1
ATOM 878 O O . GLN A 1 111 ? -19.826 -5.709 6.288 1.00 93.19 111 GLN A O 1
ATOM 883 N N . ASP A 1 112 ? -19.954 -5.446 4.056 1.00 95.31 112 ASP A N 1
ATOM 884 C CA . ASP A 1 112 ? -20.788 -6.623 3.786 1.00 95.31 112 ASP A CA 1
ATOM 885 C C . ASP A 1 112 ? -20.024 -7.753 3.071 1.00 95.31 112 ASP A C 1
ATOM 887 O O . ASP A 1 112 ? -20.576 -8.823 2.832 1.00 95.31 112 ASP A O 1
ATOM 891 N N . HIS A 1 113 ? -18.753 -7.527 2.722 1.00 95.12 113 HIS A N 1
ATOM 892 C CA . HIS A 1 113 ? -17.930 -8.459 1.947 1.00 95.12 113 HIS A CA 1
ATOM 893 C C . HIS A 1 113 ? -16.528 -8.619 2.549 1.00 95.12 113 HIS A C 1
ATOM 895 O O . HIS A 1 113 ? -16.010 -7.722 3.215 1.00 95.12 113 HIS A O 1
ATOM 901 N N . ASP A 1 114 ? -15.877 -9.747 2.259 1.00 95.06 114 ASP A N 1
ATOM 902 C CA . ASP A 1 114 ? -14.509 -10.025 2.715 1.00 95.06 114 ASP A CA 1
ATOM 903 C C . ASP A 1 114 ? -13.425 -9.487 1.777 1.00 95.06 114 ASP A C 1
ATOM 905 O O . ASP A 1 114 ? -12.300 -9.231 2.211 1.00 95.06 114 ASP A O 1
ATOM 909 N N . ALA A 1 115 ? -13.751 -9.300 0.496 1.00 94.50 115 ALA A N 1
ATOM 910 C CA . ALA A 1 115 ? -12.823 -8.823 -0.519 1.00 94.50 115 ALA A CA 1
ATOM 911 C C . ALA A 1 115 ? -13.530 -7.990 -1.595 1.00 94.50 115 ALA A C 1
ATOM 913 O O . ALA A 1 115 ? -14.681 -8.242 -1.949 1.00 94.50 115 ALA A O 1
ATOM 914 N N . VAL A 1 116 ? -12.804 -7.024 -2.152 1.00 93.50 116 VAL A N 1
ATOM 915 C CA . VAL A 1 116 ? -13.229 -6.163 -3.259 1.00 93.50 116 VAL A CA 1
ATOM 916 C C . VAL A 1 116 ? -12.097 -6.105 -4.273 1.00 93.50 116 VAL A C 1
ATOM 918 O O . VAL A 1 116 ? -10.939 -5.882 -3.923 1.00 93.50 116 VAL A O 1
ATOM 921 N N . VAL A 1 117 ? -12.427 -6.289 -5.546 1.00 89.94 117 VAL A N 1
ATOM 922 C CA . VAL A 1 117 ? -11.469 -6.195 -6.651 1.00 89.94 117 VAL A CA 1
ATOM 923 C C . VAL A 1 117 ? -11.852 -4.991 -7.498 1.00 89.94 117 VAL A C 1
ATOM 925 O O . VAL A 1 117 ? -13.012 -4.854 -7.886 1.00 89.94 117 VAL A O 1
ATOM 928 N N . GLY A 1 118 ? -10.894 -4.101 -7.758 1.00 83.75 118 GLY A N 1
ATOM 929 C CA . GLY A 1 118 ? -11.101 -2.983 -8.671 1.00 83.75 118 GLY A CA 1
ATOM 930 C C . GLY A 1 118 ? -11.340 -3.461 -10.10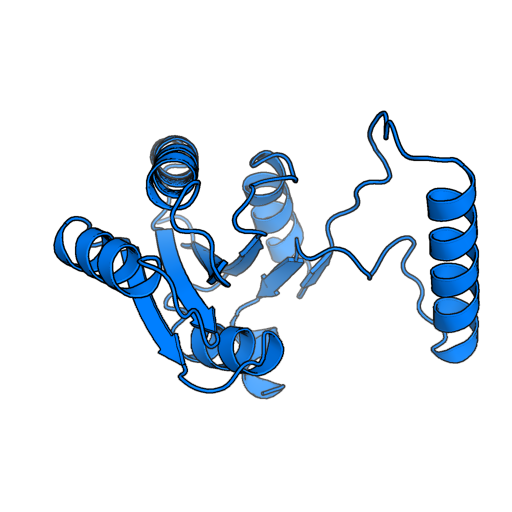5 1.00 83.75 118 GLY A C 1
ATOM 931 O O . GLY A 1 118 ? -11.148 -4.627 -10.444 1.00 83.75 118 GLY A O 1
ATOM 932 N N . SER A 1 119 ? -11.724 -2.553 -10.995 1.00 76.25 119 SER A N 1
ATOM 933 C CA . SER A 1 119 ? -11.750 -2.860 -12.424 1.00 76.25 119 SER A CA 1
ATOM 934 C C . SER A 1 119 ? -11.396 -1.635 -13.246 1.00 76.25 119 SER A C 1
ATOM 936 O O . SER A 1 119 ? -11.938 -0.554 -13.033 1.00 76.25 119 SER A O 1
ATOM 938 N N . LYS A 1 120 ? -10.510 -1.819 -14.232 1.00 67.56 120 LYS A N 1
ATOM 939 C CA . LYS A 1 120 ? -10.158 -0.787 -15.225 1.00 67.56 120 LYS A CA 1
ATOM 940 C C . LYS A 1 120 ? -11.154 -0.736 -16.395 1.00 67.56 120 LYS A C 1
ATOM 942 O O . LYS A 1 120 ? -10.941 0.019 -17.340 1.00 67.56 120 LYS A O 1
ATOM 947 N N . GLN A 1 121 ? -12.230 -1.532 -16.371 1.00 55.56 121 GLN A N 1
ATOM 948 C CA . GLN A 1 121 ? -13.199 -1.616 -17.475 1.00 55.56 121 GLN A CA 1
ATOM 949 C C . GLN A 1 121 ? -14.210 -0.458 -17.520 1.00 55.56 121 GLN A C 1
ATOM 951 O O . GLN A 1 121 ? -14.968 -0.358 -18.481 1.00 55.56 121 GLN A O 1
ATOM 956 N N . VAL A 1 122 ? -14.191 0.447 -16.537 1.00 47.81 122 VAL A N 1
ATOM 957 C CA . VAL A 1 122 ? -14.992 1.679 -16.534 1.00 47.81 122 VAL A CA 1
ATOM 958 C C . VAL A 1 122 ? -14.065 2.862 -16.836 1.00 47.81 122 VAL A C 1
ATOM 960 O O . VAL A 1 122 ? -13.708 3.634 -15.955 1.00 47.81 122 VAL A O 1
ATOM 963 N N . GLY A 1 123 ? -13.568 2.956 -18.074 1.00 47.94 123 GLY A N 1
ATOM 964 C CA . GLY A 1 123 ? -12.665 4.041 -18.467 1.00 47.94 123 GLY A CA 1
ATOM 965 C C . GLY A 1 123 ? -12.067 3.899 -19.866 1.00 47.94 123 GLY A C 1
ATOM 966 O O . GLY A 1 123 ? -11.884 2.797 -20.382 1.00 47.94 123 GLY A O 1
ATOM 967 N N . ASN A 1 124 ? -11.757 5.039 -20.489 1.00 46.38 124 ASN A N 1
ATOM 968 C CA . ASN A 1 124 ? -11.280 5.126 -21.868 1.00 46.38 124 ASN A CA 1
ATOM 969 C C . ASN A 1 124 ? -9.797 4.708 -21.954 1.00 46.38 124 ASN A C 1
ATOM 971 O O . ASN A 1 124 ? -8.886 5.513 -21.754 1.00 46.38 124 ASN A O 1
ATOM 975 N N . GLN A 1 125 ? -9.531 3.424 -22.196 1.00 54.31 125 GLN A N 1
ATOM 976 C CA . GLN A 1 125 ? -8.166 2.903 -22.261 1.00 54.31 125 GLN A CA 1
ATOM 977 C C . GLN A 1 125 ? -7.545 3.166 -23.643 1.00 54.31 125 GLN A C 1
ATOM 979 O O . GLN A 1 125 ? -7.776 2.418 -24.589 1.00 54.31 125 GLN A O 1
ATOM 984 N N . LYS A 1 126 ? -6.682 4.187 -23.755 1.00 56.47 126 LYS A N 1
ATOM 985 C CA . LYS A 1 126 ? -5.790 4.367 -24.918 1.00 56.47 126 LYS A CA 1
ATOM 986 C C . LYS A 1 126 ? -4.692 3.300 -24.892 1.00 56.47 126 LYS A C 1
ATOM 988 O O . LYS A 1 126 ? -3.593 3.530 -24.392 1.00 56.47 126 LYS A O 1
ATOM 993 N N . ARG A 1 127 ? -5.005 2.091 -25.354 1.00 64.00 127 ARG A N 1
ATOM 994 C CA . ARG A 1 127 ? -4.065 0.966 -25.441 1.00 64.00 127 ARG A CA 1
ATOM 995 C C . ARG A 1 127 ? -4.084 0.389 -26.857 1.00 64.00 127 ARG A C 1
ATOM 997 O O . ARG A 1 127 ? -5.142 0.392 -27.480 1.00 64.00 127 ARG A O 1
ATOM 1004 N N . PRO A 1 128 ? -2.950 -0.120 -27.366 1.00 76.31 128 PRO A N 1
ATOM 1005 C CA . PRO A 1 128 ? -2.929 -0.779 -28.665 1.00 76.31 128 PRO A CA 1
ATOM 1006 C C . PRO A 1 128 ? -3.904 -1.961 -28.690 1.00 76.31 128 PRO A C 1
ATOM 1008 O O . PRO A 1 128 ? -3.954 -2.731 -27.727 1.00 76.31 128 PRO A O 1
ATOM 1011 N N . PHE A 1 129 ? -4.648 -2.127 -29.786 1.00 73.31 129 PHE A N 1
ATOM 1012 C CA . PHE A 1 129 ? -5.714 -3.133 -29.891 1.00 73.31 129 PHE A CA 1
ATOM 1013 C C . PHE A 1 129 ? -5.216 -4.563 -29.606 1.00 73.31 129 PHE A C 1
ATOM 1015 O O . PHE A 1 129 ? -5.897 -5.331 -28.932 1.00 73.31 129 PHE A O 1
ATOM 1022 N N . TYR A 1 130 ? -3.989 -4.900 -30.022 1.00 77.62 130 TYR A N 1
ATOM 1023 C CA . TYR A 1 130 ? -3.387 -6.214 -29.771 1.00 77.62 130 TYR A CA 1
ATOM 1024 C C . TYR A 1 130 ? -3.182 -6.495 -28.274 1.00 77.62 130 TYR A C 1
ATOM 1026 O O . TYR A 1 130 ? -3.322 -7.635 -27.836 1.00 77.62 130 TYR A O 1
ATOM 1034 N N . ARG A 1 131 ? -2.900 -5.462 -27.465 1.00 73.19 131 ARG A N 1
ATOM 1035 C CA . ARG A 1 131 ? -2.736 -5.596 -26.009 1.00 73.19 131 ARG A CA 1
ATOM 1036 C C . ARG A 1 131 ? -4.074 -5.832 -25.316 1.00 73.19 131 ARG A C 1
ATOM 1038 O O . ARG A 1 131 ? -4.114 -6.543 -24.317 1.00 73.19 131 ARG A O 1
ATOM 1045 N N . ILE A 1 132 ? -5.147 -5.241 -25.841 1.00 75.31 132 ILE A N 1
ATOM 1046 C CA . ILE A 1 132 ? -6.512 -5.448 -25.343 1.00 75.31 132 ILE A CA 1
ATOM 1047 C C . ILE A 1 132 ? -6.932 -6.893 -25.624 1.00 75.31 132 ILE A C 1
ATOM 1049 O O . ILE A 1 132 ? -7.242 -7.621 -24.689 1.00 75.31 132 ILE A O 1
ATOM 1053 N N . ILE A 1 133 ? -6.800 -7.347 -26.876 1.00 79.12 133 ILE A N 1
ATOM 1054 C CA . ILE A 1 133 ? -7.164 -8.713 -27.284 1.00 79.12 133 ILE A CA 1
ATOM 1055 C C . ILE A 1 133 ? -6.368 -9.768 -26.504 1.00 79.12 133 ILE A C 1
ATOM 1057 O O . ILE A 1 133 ? -6.951 -10.721 -25.995 1.00 79.12 133 ILE A O 1
ATOM 1061 N N . ALA A 1 134 ? -5.048 -9.600 -26.366 1.00 81.44 134 ALA A N 1
ATOM 1062 C CA . ALA A 1 134 ? -4.225 -10.538 -25.602 1.00 81.44 134 ALA A CA 1
ATOM 1063 C C . ALA A 1 134 ? -4.658 -10.616 -24.125 1.00 81.44 134 ALA A C 1
ATOM 1065 O O . ALA A 1 134 ? -4.747 -11.709 -23.564 1.00 81.44 134 ALA A O 1
ATOM 1066 N N . SER A 1 135 ? -4.972 -9.469 -23.512 1.00 76.06 135 SER A N 1
ATOM 1067 C CA . SER A 1 135 ? -5.488 -9.406 -22.141 1.00 76.06 135 SER A CA 1
ATOM 1068 C C . SER A 1 135 ? -6.846 -10.098 -22.017 1.00 76.06 135 SER A C 1
ATOM 1070 O O . SER A 1 135 ? -7.052 -10.868 -21.081 1.00 76.06 135 SER A O 1
ATOM 1072 N N . ASP A 1 136 ? -7.757 -9.866 -22.961 1.00 78.62 136 ASP A N 1
ATOM 1073 C CA . ASP A 1 136 ? -9.102 -10.446 -22.945 1.00 78.62 136 ASP A CA 1
ATOM 1074 C C . ASP A 1 136 ? -9.070 -11.967 -23.126 1.00 78.62 136 ASP A C 1
ATOM 1076 O O . ASP A 1 136 ? -9.762 -12.683 -22.401 1.00 78.62 136 ASP A O 1
ATOM 1080 N N . ILE A 1 137 ? -8.222 -12.481 -24.026 1.00 83.12 137 ILE A N 1
ATOM 1081 C CA . ILE A 1 137 ? -8.028 -13.927 -24.223 1.00 83.12 137 ILE A CA 1
ATOM 1082 C C . ILE A 1 137 ? -7.475 -14.567 -22.950 1.00 83.12 137 ILE A C 1
ATOM 1084 O O . ILE A 1 137 ? -7.989 -15.597 -22.510 1.00 83.12 137 ILE A O 1
ATOM 1088 N N . PHE A 1 138 ? -6.460 -13.954 -22.336 1.00 81.44 138 PHE A N 1
ATOM 1089 C CA . PHE A 1 138 ? -5.879 -14.458 -21.096 1.00 81.44 138 PHE A CA 1
ATOM 1090 C C . PHE A 1 138 ? -6.921 -14.509 -19.974 1.00 81.44 138 PHE A C 1
ATOM 1092 O O . PHE A 1 138 ? -7.089 -15.555 -19.350 1.00 81.44 138 PHE A O 1
ATOM 1099 N N . ILE A 1 139 ? -7.675 -13.423 -19.771 1.00 80.50 139 ILE A N 1
ATOM 1100 C CA . ILE A 1 139 ? -8.733 -13.350 -18.756 1.00 80.50 139 ILE A CA 1
ATOM 1101 C C . ILE A 1 139 ? -9.839 -14.377 -19.040 1.00 80.50 139 ILE A C 1
ATOM 1103 O O . ILE A 1 139 ? -10.302 -15.050 -18.121 1.00 80.50 139 ILE A O 1
ATOM 1107 N N . ALA A 1 140 ? -10.273 -14.534 -20.293 1.00 78.25 140 ALA A N 1
ATOM 1108 C CA . ALA A 1 140 ? -11.308 -15.501 -20.657 1.00 78.25 140 ALA A CA 1
ATOM 1109 C C . ALA A 1 140 ? -10.855 -16.948 -20.411 1.00 78.25 140 ALA A C 1
ATOM 1111 O O . ALA A 1 140 ? -11.615 -17.754 -19.863 1.00 78.25 140 ALA A O 1
ATOM 1112 N N . PHE A 1 141 ? -9.611 -17.269 -20.772 1.00 84.25 141 PHE A N 1
ATOM 1113 C CA . PHE A 1 141 ? -9.030 -18.591 -20.567 1.00 84.25 141 PHE A CA 1
ATOM 1114 C C . PHE A 1 141 ? -8.920 -18.935 -19.080 1.00 84.25 141 PHE A C 1
ATOM 1116 O O . PHE A 1 141 ? -9.414 -19.980 -18.653 1.00 84.25 141 PHE A O 1
ATOM 1123 N N . THR A 1 142 ? -8.345 -18.048 -18.268 1.00 78.69 142 THR A N 1
ATOM 1124 C CA . THR A 1 142 ? -8.175 -18.284 -16.827 1.00 78.69 142 THR A CA 1
ATOM 1125 C C . THR A 1 142 ? -9.506 -18.333 -16.093 1.00 78.69 142 THR A C 1
ATOM 1127 O O . THR A 1 142 ? -9.689 -19.203 -15.245 1.00 78.69 142 THR A O 1
ATOM 1130 N N . LYS A 1 143 ? -10.478 -17.486 -16.453 1.00 80.94 143 LYS A N 1
ATOM 1131 C CA . LYS A 1 143 ? -11.839 -17.562 -15.902 1.00 80.94 143 LYS A CA 1
ATOM 1132 C C . LYS A 1 143 ? -12.493 -18.906 -16.176 1.00 80.94 143 LYS A C 1
ATOM 1134 O O . LYS A 1 143 ? -13.123 -19.458 -15.278 1.00 80.94 143 LYS A O 1
ATOM 1139 N N . ARG A 1 144 ? -12.344 -19.437 -17.394 1.00 82.38 144 ARG A N 1
ATOM 1140 C CA . ARG A 1 144 ? -12.894 -2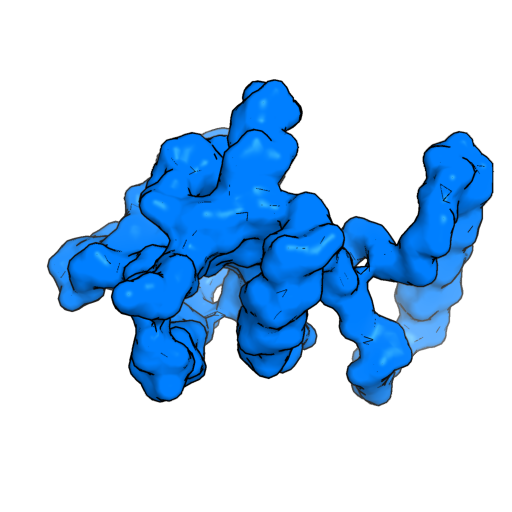0.747 -17.761 1.00 82.38 144 ARG A CA 1
ATOM 1141 C C . ARG A 1 144 ? -12.177 -21.878 -17.029 1.00 82.38 144 ARG A C 1
ATOM 1143 O O . ARG A 1 144 ? -12.840 -22.779 -16.526 1.00 82.38 144 ARG A O 1
ATOM 1150 N N . LEU A 1 145 ? -10.851 -21.812 -16.953 1.00 86.38 145 LEU A N 1
ATOM 1151 C CA . LEU A 1 145 ? -10.024 -22.825 -16.303 1.00 86.38 145 LEU A CA 1
ATOM 1152 C C . LEU A 1 145 ? -10.276 -22.889 -14.789 1.00 86.38 145 LEU A C 1
ATOM 1154 O O . LEU A 1 145 ? -10.455 -23.969 -14.238 1.00 86.38 145 LEU A O 1
ATOM 1158 N N . LEU A 1 146 ? -10.331 -21.729 -14.130 1.00 84.56 146 LEU A N 1
ATOM 1159 C CA . LEU A 1 146 ? -10.454 -21.593 -12.675 1.00 84.56 146 LEU A CA 1
ATOM 1160 C C . LEU A 1 146 ? -11.904 -21.395 -12.197 1.00 84.56 146 LEU A C 1
ATOM 1162 O O . LEU A 1 146 ? -12.133 -21.229 -11.003 1.00 84.56 146 LEU A O 1
ATOM 1166 N N . LYS A 1 147 ? -12.881 -21.396 -13.116 1.00 81.69 147 LYS A N 1
ATOM 1167 C CA . LYS A 1 147 ? -14.317 -21.167 -12.855 1.00 81.69 147 LYS A CA 1
ATOM 1168 C C . LYS A 1 147 ? -14.593 -19.895 -12.037 1.00 81.69 147 LYS A C 1
ATOM 1170 O O . LYS A 1 147 ? -15.440 -19.882 -11.147 1.00 81.69 147 LYS A O 1
ATOM 1175 N N . LEU A 1 148 ? -13.874 -18.814 -12.342 1.00 76.00 148 LEU A N 1
ATOM 1176 C CA . LEU A 1 148 ? -13.983 -17.556 -11.599 1.00 76.00 148 LEU A CA 1
ATOM 1177 C C . LEU A 1 148 ? -15.234 -16.766 -12.028 1.00 76.00 148 LEU A C 1
ATOM 1179 O O . LEU A 1 148 ? -15.380 -16.470 -13.220 1.00 76.00 148 LEU A O 1
ATOM 1183 N N . PRO A 1 149 ? -16.099 -16.342 -11.084 1.00 73.06 149 PRO A N 1
ATOM 1184 C CA . PRO A 1 149 ? -17.314 -15.586 -11.400 1.00 73.06 149 PRO A CA 1
ATOM 1185 C C . PRO A 1 149 ? -17.045 -14.105 -11.737 1.00 73.06 149 PRO A C 1
ATOM 1187 O O . PRO A 1 149 ? -17.949 -13.392 -12.166 1.00 73.06 149 PRO A O 1
ATOM 1190 N N . TYR A 1 150 ? -15.811 -13.621 -11.566 1.00 72.06 150 TYR A N 1
ATOM 1191 C CA . TYR A 1 150 ? -15.474 -12.197 -11.653 1.00 72.06 150 TYR A CA 1
ATOM 1192 C C . TYR A 1 150 ? -15.190 -11.728 -13.082 1.00 72.06 150 TYR A C 1
ATOM 1194 O O . TYR A 1 150 ? -14.667 -12.468 -13.917 1.00 72.06 150 TYR A O 1
ATOM 1202 N N . ARG A 1 151 ? -15.536 -10.473 -13.390 1.00 66.56 151 ARG A N 1
ATOM 1203 C CA . ARG A 1 151 ? -15.327 -9.872 -14.720 1.00 66.56 151 ARG A CA 1
ATOM 1204 C C . ARG A 1 151 ? -13.868 -9.475 -14.966 1.00 66.56 151 ARG A C 1
ATOM 1206 O O . ARG A 1 151 ? -13.379 -9.684 -16.070 1.00 66.56 151 ARG A O 1
ATOM 1213 N N . ASP A 1 152 ? -13.193 -8.988 -13.931 1.00 68.75 152 ASP A N 1
ATOM 1214 C CA . ASP A 1 152 ? -11.779 -8.618 -13.916 1.00 68.75 152 ASP A CA 1
ATOM 1215 C C . ASP A 1 152 ? -11.172 -9.099 -12.587 1.00 68.75 152 ASP A C 1
ATOM 1217 O O . ASP A 1 152 ? -11.804 -8.979 -11.538 1.00 68.75 152 ASP A O 1
ATOM 1221 N N . TYR A 1 153 ? -9.988 -9.705 -12.638 1.00 68.12 153 TYR A N 1
ATOM 1222 C CA . TYR A 1 153 ? -9.264 -10.205 -11.458 1.00 68.12 153 TYR A CA 1
ATOM 1223 C C . TYR A 1 153 ? -7.780 -9.801 -11.451 1.00 68.12 153 TYR A C 1
ATOM 1225 O O . TYR A 1 153 ? -7.087 -9.984 -10.441 1.00 68.12 153 TYR A O 1
ATOM 1233 N N . ALA A 1 154 ? -7.285 -9.291 -12.584 1.00 65.94 154 ALA A N 1
ATOM 1234 C CA . ALA A 1 154 ? -5.862 -9.135 -12.872 1.00 65.94 154 ALA A CA 1
ATOM 1235 C C . ALA A 1 154 ? -5.307 -7.772 -12.435 1.00 65.94 154 ALA A C 1
ATOM 1237 O O . ALA A 1 154 ? -4.108 -7.530 -12.537 1.00 65.94 154 ALA A O 1
ATOM 1238 N N . ILE A 1 155 ? -6.169 -6.877 -11.952 1.00 77.62 155 ILE A N 1
ATOM 1239 C CA . ILE A 1 155 ? -5.766 -5.557 -11.480 1.00 77.62 155 ILE A CA 1
ATOM 1240 C C . ILE A 1 155 ? -5.030 -5.619 -10.132 1.00 77.62 155 ILE A C 1
ATOM 1242 O O . ILE A 1 155 ? -5.349 -6.461 -9.294 1.00 77.62 155 ILE A O 1
ATOM 1246 N N . GLY A 1 156 ? -4.077 -4.710 -9.904 1.00 76.25 156 GLY A N 1
ATOM 1247 C CA . GLY A 1 156 ? -3.383 -4.564 -8.617 1.00 76.25 156 GLY A CA 1
ATOM 1248 C C . GLY A 1 156 ? -4.263 -3.978 -7.505 1.00 76.25 156 GLY A C 1
ATOM 1249 O O . GLY A 1 156 ? -4.121 -4.363 -6.347 1.00 76.25 156 GLY A O 1
ATOM 1250 N N . ALA A 1 157 ? -5.229 -3.122 -7.864 1.00 89.81 157 ALA A N 1
ATOM 1251 C CA . ALA A 1 157 ? -6.153 -2.484 -6.928 1.00 89.81 157 ALA A CA 1
ATOM 1252 C C . ALA A 1 157 ? -7.142 -3.488 -6.313 1.00 89.81 157 ALA A C 1
ATOM 1254 O O . ALA A 1 157 ? -8.105 -3.919 -6.959 1.00 89.81 157 ALA A O 1
ATOM 1255 N N . LYS A 1 158 ? -6.905 -3.863 -5.056 1.00 94.56 158 LYS A N 1
ATOM 1256 C CA . LYS A 1 158 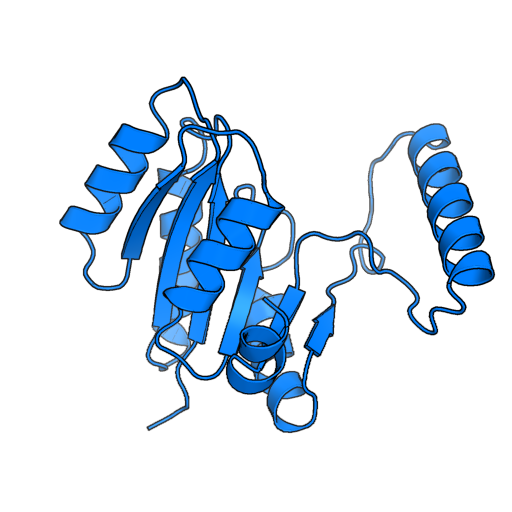? -7.722 -4.825 -4.305 1.00 94.56 158 LYS A CA 1
ATOM 1257 C C . LYS A 1 158 ? -7.876 -4.382 -2.862 1.00 94.56 158 LYS A C 1
ATOM 1259 O O . LYS A 1 158 ? -7.015 -3.693 -2.327 1.00 94.56 158 LYS A O 1
ATOM 1264 N N . ALA A 1 159 ? -8.958 -4.797 -2.229 1.00 96.56 159 ALA A N 1
ATOM 1265 C CA . ALA A 1 159 ? -9.225 -4.523 -0.830 1.00 96.56 159 ALA A CA 1
ATOM 1266 C C . ALA A 1 159 ? -9.748 -5.769 -0.128 1.00 96.56 159 ALA A C 1
ATOM 1268 O O . ALA A 1 159 ? -10.420 -6.596 -0.741 1.00 96.56 159 ALA A O 1
ATOM 1269 N N . TYR A 1 160 ? -9.458 -5.883 1.161 1.00 97.38 160 TYR A N 1
ATOM 1270 C CA . TYR A 1 160 ? -9.779 -7.044 1.972 1.00 97.38 160 TYR A CA 1
ATOM 1271 C C . TYR A 1 160 ? -10.164 -6.623 3.385 1.00 97.38 160 TYR A C 1
ATOM 1273 O O . TYR A 1 160 ? -9.628 -5.654 3.934 1.00 97.38 160 TYR A O 1
ATOM 1281 N N . ARG A 1 161 ? -11.019 -7.419 4.026 1.00 97.50 161 ARG A N 1
ATOM 1282 C CA . ARG A 1 161 ? -11.041 -7.484 5.485 1.00 97.50 161 ARG A CA 1
ATOM 1283 C C . ARG A 1 161 ? -9.727 -8.100 5.937 1.00 97.50 161 ARG A C 1
ATOM 1285 O O . ARG A 1 161 ? -9.407 -9.229 5.569 1.00 97.50 161 ARG A O 1
ATOM 1292 N N . THR A 1 162 ? -8.979 -7.386 6.769 1.00 96.88 162 THR A N 1
ATOM 1293 C CA . THR A 1 162 ? -7.669 -7.842 7.256 1.00 96.88 162 THR A CA 1
ATOM 1294 C C . THR A 1 162 ? -7.773 -9.206 7.942 1.00 96.88 162 THR A C 1
ATOM 1296 O O . THR A 1 162 ? -6.932 -10.073 7.724 1.00 96.88 162 THR A O 1
ATOM 1299 N N . GLY A 1 163 ? -8.847 -9.436 8.708 1.00 95.81 163 GLY A N 1
ATOM 1300 C CA . GLY A 1 163 ? -9.114 -10.722 9.361 1.00 95.81 163 GLY A CA 1
ATOM 1301 C C . GLY A 1 163 ? -9.436 -11.879 8.406 1.00 95.81 163 GLY A C 1
ATOM 1302 O O . GLY A 1 163 ? -9.208 -13.023 8.775 1.00 95.81 163 GLY A O 1
ATOM 1303 N N . ALA A 1 164 ? -9.912 -11.598 7.189 1.00 95.38 164 ALA A N 1
ATOM 1304 C CA . ALA A 1 164 ? -10.205 -12.619 6.183 1.00 95.38 164 ALA A CA 1
ATOM 1305 C C . ALA A 1 164 ? -8.959 -13.010 5.372 1.00 95.38 164 ALA A C 1
ATOM 1307 O O . ALA A 1 164 ? -8.794 -14.173 5.018 1.00 95.38 164 ALA A O 1
ATOM 1308 N N . ILE A 1 165 ? -8.065 -12.052 5.091 1.00 95.38 165 ILE A N 1
ATOM 1309 C CA . ILE A 1 165 ? -6.858 -12.303 4.286 1.00 95.38 165 ILE A CA 1
ATOM 1310 C C . ILE A 1 165 ? -5.685 -12.844 5.113 1.00 95.38 165 ILE A C 1
ATOM 1312 O O . ILE A 1 165 ? -4.912 -13.657 4.620 1.00 95.38 165 ILE A O 1
ATOM 1316 N N . ARG A 1 166 ? -5.546 -12.427 6.377 1.00 93.50 166 ARG A N 1
ATOM 1317 C CA . ARG A 1 166 ? -4.401 -12.792 7.228 1.00 93.50 166 ARG A CA 1
ATOM 1318 C C . ARG A 1 166 ? -4.227 -14.306 7.455 1.00 93.50 166 ARG A C 1
ATOM 1320 O O . ARG A 1 166 ? -3.079 -14.729 7.447 1.00 93.50 166 ARG A O 1
ATOM 1327 N N . PRO A 1 167 ? -5.286 -15.123 7.626 1.00 94.38 167 PRO A N 1
ATOM 1328 C CA . PRO A 1 167 ? -5.143 -16.575 7.786 1.00 94.38 167 PRO A CA 1
ATOM 1329 C C . PRO A 1 167 ? -4.713 -17.328 6.517 1.00 94.38 167 PRO A C 1
ATOM 1331 O O . PRO A 1 167 ? -4.442 -18.521 6.595 1.00 94.38 167 PRO A O 1
ATOM 1334 N N . LEU A 1 168 ? -4.711 -16.670 5.352 1.00 89.56 168 LEU A N 1
ATOM 1335 C CA . LEU A 1 168 ? -4.403 -17.284 4.053 1.00 89.56 168 LEU A CA 1
ATOM 1336 C C . LEU A 1 168 ? -2.926 -17.134 3.643 1.00 89.56 168 LEU A C 1
ATOM 1338 O O . LEU A 1 168 ? -2.568 -17.518 2.529 1.00 89.56 168 LEU A O 1
ATOM 1342 N N . LEU A 1 169 ? -2.099 -16.536 4.506 1.00 83.19 169 LEU A N 1
ATOM 1343 C CA . LEU A 1 169 ? -0.669 -16.280 4.303 1.00 83.19 169 LEU A CA 1
ATOM 1344 C C . LEU A 1 169 ? 0.186 -17.209 5.160 1.00 83.19 169 LEU A C 1
ATOM 1346 O O . LEU A 1 169 ? 1.271 -17.586 4.667 1.00 83.19 169 LEU A O 1
#

Secondary structure (DSSP, 8-state):
-PPPEEEEEEESS-TTTHHHHHHHHHHHHGGG-S-EEEEEEEES--STHHHHHHHHHHH-TTEEEEEESS--HHHHHHHHHHH--SSEEEE--TT--S-THHHHHHHHHTTT-SEEE--TTSS-----HHHHHHHHHHHHHHHHHHT---S----S-EEEEHHHHGGG-

Sequence (169 aa):
MRSGVTVFIPLYNEETILKKNVFKLVEYLVPLDRPYQIILGSNGSTDSTAEIGRELDLQHPNITFFHLPLRGPGLAFAEAVKRAGYPYFLCLDADLSIDLDFISYAIKALQDHDAVVGSKQVGNQKRPFYRIIASDIFIAFTKRLLKLPYRDYAIGAKAYRTGAIRPLL

Foldseek 3Di:
DDFEEEEEEEDAQCVPQQVVLVVVLVVVVVVVPHQYAYEYEYAQHPDCSQVVLVVCVVVDVRYHYDYDNHHDPPVSVLVSLVVIPTQKYKYAYSNNPDDSVLVVVQSVVQVPDFKDDDDPPPDDDPDDPVVVVVVVVVVVVCCVVVVDPDPDDPDRTMMGRSVSCNVVD

Radius of gyration: 16.36 Å; chains: 1; bounding box: 39×37×46 Å